Protein AF-A0A350U892-F1 (afdb_monomer_lite)

pLDDT: mean 75.17, std 17.03, range [36.22, 92.56]

Structure (mmCIF, N/CA/C/O backbone):
data_AF-A0A350U892-F1
#
_entry.id   AF-A0A350U892-F1
#
loop_
_atom_site.group_PDB
_atom_site.id
_atom_site.type_symbol
_atom_site.label_atom_id
_atom_site.label_alt_id
_atom_site.label_comp_id
_atom_site.label_asym_id
_atom_site.label_entity_id
_atom_site.label_seq_id
_atom_site.pdbx_PDB_ins_code
_atom_site.Cartn_x
_atom_site.Cartn_y
_atom_site.Cartn_z
_atom_site.occupancy
_atom_site.B_iso_or_equiv
_atom_site.auth_seq_id
_atom_site.auth_comp_id
_atom_site.auth_asym_id
_atom_site.auth_atom_id
_atom_site.pdbx_PDB_model_num
ATOM 1 N N . MET A 1 1 ? -39.407 -25.496 37.823 1.00 54.91 1 MET A N 1
ATOM 2 C CA . MET A 1 1 ? -38.848 -24.126 37.801 1.00 54.91 1 MET A CA 1
ATOM 3 C C . MET A 1 1 ? -37.502 -24.147 38.513 1.00 54.91 1 MET A C 1
ATOM 5 O O . MET A 1 1 ? -37.485 -24.058 39.727 1.00 54.91 1 MET A O 1
ATOM 9 N N . ALA A 1 2 ? -36.395 -24.416 37.811 1.00 57.78 2 ALA A N 1
ATOM 10 C CA . ALA A 1 2 ? -35.091 -24.540 38.492 1.00 57.78 2 ALA A CA 1
ATOM 11 C C . ALA A 1 2 ? -33.863 -24.290 37.599 1.00 57.78 2 ALA A C 1
ATOM 13 O O . ALA A 1 2 ? -32.809 -23.928 38.112 1.00 57.78 2 ALA A O 1
ATOM 14 N N . PHE A 1 3 ? -33.974 -24.466 36.276 1.00 53.31 3 PHE A N 1
ATOM 15 C CA . PHE A 1 3 ? -32.827 -24.335 35.367 1.00 53.31 3 PHE A CA 1
ATOM 16 C C . PHE A 1 3 ? -32.825 -23.013 34.589 1.00 53.31 3 PHE A C 1
ATOM 18 O O . PHE A 1 3 ? -31.797 -22.354 34.486 1.00 53.31 3 PHE A O 1
ATOM 25 N N . THR A 1 4 ? -33.990 -22.578 34.106 1.00 53.88 4 THR A N 1
ATOM 26 C CA . THR A 1 4 ? -34.151 -21.348 33.314 1.00 53.88 4 THR A CA 1
ATOM 27 C C . THR A 1 4 ? -33.933 -20.070 34.122 1.00 53.88 4 THR A C 1
ATOM 29 O O . THR A 1 4 ? -33.338 -19.127 33.607 1.00 53.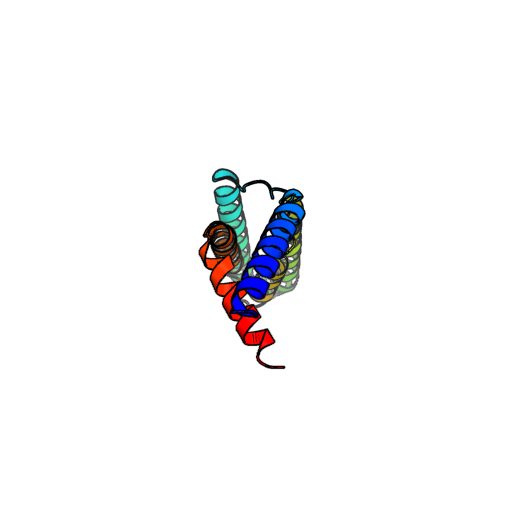88 4 THR A O 1
ATOM 32 N N . GLU A 1 5 ? -34.340 -20.037 35.394 1.00 57.97 5 GLU A N 1
ATOM 33 C CA . GLU A 1 5 ? -34.037 -18.909 36.289 1.00 57.97 5 GLU A CA 1
ATOM 34 C C . GLU A 1 5 ? -32.556 -18.855 36.663 1.00 57.97 5 GLU A C 1
ATOM 36 O O . GLU A 1 5 ? -31.955 -17.787 36.590 1.00 57.97 5 GLU A O 1
ATOM 41 N N . LYS A 1 6 ? -31.932 -20.006 36.957 1.00 57.81 6 LYS A N 1
ATOM 42 C CA . LYS A 1 6 ? -30.485 -20.076 37.214 1.00 57.81 6 LYS A CA 1
ATOM 43 C C . LYS A 1 6 ? -29.662 -19.639 36.001 1.00 57.81 6 LYS A C 1
ATOM 45 O O . LYS A 1 6 ? -28.674 -18.937 36.170 1.00 57.81 6 LYS A O 1
ATOM 50 N N . LEU A 1 7 ? -30.088 -19.999 34.788 1.00 53.12 7 LEU A N 1
ATOM 51 C CA . LEU A 1 7 ? -29.471 -19.531 33.542 1.00 53.12 7 LEU A CA 1
ATOM 52 C C . LEU A 1 7 ? -29.614 -18.023 33.361 1.00 53.12 7 LEU A C 1
ATOM 54 O O . LEU A 1 7 ? -28.641 -17.379 32.989 1.00 53.12 7 LEU A O 1
ATOM 58 N N . LYS A 1 8 ? -30.795 -17.456 33.641 1.00 57.88 8 LYS A N 1
ATOM 59 C CA . LYS A 1 8 ? -31.013 -16.006 33.563 1.00 57.88 8 LYS A CA 1
ATOM 60 C C . LYS A 1 8 ? -30.131 -15.244 34.543 1.00 57.88 8 LYS A C 1
ATOM 62 O O . LYS A 1 8 ? -29.544 -14.252 34.139 1.00 57.88 8 LYS A O 1
ATOM 67 N N . ILE A 1 9 ? -30.018 -15.709 35.785 1.00 67.00 9 ILE A N 1
ATOM 68 C CA . ILE A 1 9 ? -29.196 -15.057 36.813 1.00 67.00 9 ILE A CA 1
ATOM 69 C C . ILE A 1 9 ? -27.716 -15.115 36.420 1.00 67.00 9 ILE A C 1
ATOM 71 O O . ILE A 1 9 ? -27.067 -14.078 36.361 1.00 67.00 9 ILE A O 1
ATOM 75 N N . ASN A 1 10 ? -27.226 -16.289 36.015 1.00 61.53 10 ASN A N 1
ATOM 76 C CA . ASN A 1 10 ? -25.826 -16.482 35.626 1.00 61.53 10 ASN A CA 1
ATOM 77 C C . ASN A 1 10 ? -25.469 -15.726 34.324 1.00 61.53 10 ASN A C 1
ATOM 79 O O . ASN A 1 10 ? -24.363 -15.221 34.168 1.00 61.53 10 ASN A O 1
ATOM 83 N N . LEU A 1 11 ? -26.424 -15.577 33.394 1.00 55.56 11 LEU A N 1
ATOM 84 C CA . LEU A 1 11 ? -26.275 -14.713 32.214 1.00 55.56 11 LEU A CA 1
ATOM 85 C C . LEU A 1 11 ? -26.260 -13.225 32.573 1.00 55.56 11 LEU A C 1
ATOM 87 O O . LEU A 1 11 ? -25.552 -12.467 31.916 1.00 55.56 11 LEU A O 1
ATOM 91 N N . ASN A 1 12 ? -27.027 -12.804 33.579 1.00 59.12 12 ASN A N 1
ATOM 92 C CA . ASN A 1 12 ? -27.078 -11.407 34.003 1.00 59.12 12 ASN A CA 1
ATOM 93 C C . ASN A 1 12 ? -25.808 -11.012 34.768 1.00 59.12 12 ASN A C 1
ATOM 95 O O . ASN A 1 12 ? -25.259 -9.945 34.509 1.00 59.12 12 ASN A O 1
ATOM 99 N N . GLU A 1 13 ? -25.298 -11.902 35.624 1.00 62.09 13 GLU A N 1
ATOM 100 C CA . GLU A 1 13 ? -24.013 -11.740 36.315 1.00 62.09 13 GLU A CA 1
ATOM 101 C C . GLU A 1 13 ? -22.850 -11.718 35.314 1.00 62.09 13 GLU A C 1
ATOM 103 O O . GLU A 1 13 ? -22.073 -10.768 35.323 1.00 62.09 13 GLU A O 1
ATOM 108 N N . ARG A 1 14 ? -22.804 -12.645 34.340 1.00 57.25 14 ARG A N 1
ATOM 109 C CA . ARG A 1 14 ? -21.808 -12.589 33.249 1.00 57.25 14 ARG A CA 1
ATOM 110 C C . ARG A 1 14 ? -21.953 -11.364 32.357 1.00 57.25 14 ARG A C 1
ATOM 112 O O . ARG A 1 14 ? -20.956 -10.850 31.869 1.00 57.25 14 ARG A O 1
ATOM 119 N N . SER A 1 15 ? -23.172 -10.897 32.094 1.00 51.88 15 SER A N 1
ATOM 120 C CA . SER A 1 15 ? -23.378 -9.677 31.309 1.00 51.88 15 SER A CA 1
ATOM 121 C C . SER A 1 15 ? -22.910 -8.438 32.070 1.00 51.88 15 SER A C 1
ATOM 123 O O . SER A 1 15 ? -22.441 -7.493 31.439 1.00 51.88 15 SER A O 1
ATOM 125 N N . GLN A 1 16 ? -23.025 -8.431 33.399 1.00 52.19 16 GLN A N 1
ATOM 126 C CA . GLN A 1 16 ? -22.496 -7.364 34.242 1.00 52.19 16 GLN A CA 1
ATOM 127 C C . GLN A 1 16 ? -20.974 -7.438 34.359 1.00 52.19 16 GLN A C 1
ATOM 129 O O . GLN A 1 16 ? -20.355 -6.392 34.181 1.00 52.19 16 GLN A O 1
ATOM 134 N N . GLU A 1 17 ? -20.387 -8.630 34.527 1.00 49.69 17 GLU A N 1
ATOM 135 C CA . GLU A 1 17 ? -18.932 -8.859 34.506 1.00 49.69 17 GLU A CA 1
ATOM 136 C C . GLU A 1 17 ? -18.310 -8.450 33.169 1.00 49.69 17 GLU A C 1
ATOM 138 O O . GLU A 1 17 ? -17.338 -7.702 33.153 1.00 49.69 17 GLU A O 1
ATOM 143 N N . ILE A 1 18 ? -18.927 -8.826 32.043 1.00 51.25 18 ILE A N 1
ATOM 144 C CA . ILE A 1 18 ? -18.498 -8.379 30.713 1.00 51.25 18 ILE A CA 1
ATOM 145 C C . ILE A 1 18 ? -18.665 -6.861 30.590 1.00 51.25 18 ILE A C 1
ATOM 147 O O . ILE A 1 18 ? -17.792 -6.210 30.032 1.00 51.25 18 ILE A O 1
ATOM 151 N N . SER A 1 19 ? -19.722 -6.249 31.138 1.00 43.81 19 SER A N 1
ATOM 152 C CA . SER A 1 19 ? -19.854 -4.781 31.111 1.00 43.81 19 SER A CA 1
ATOM 153 C C . SER A 1 19 ? -18.848 -4.063 32.020 1.00 43.81 19 SER A C 1
ATOM 155 O O . SER A 1 19 ? -18.523 -2.909 31.753 1.00 43.81 19 SER A O 1
ATOM 157 N N . SER A 1 20 ? -18.347 -4.718 33.073 1.00 38.47 20 SER A N 1
ATOM 158 C CA . SER A 1 20 ? -17.298 -4.181 33.943 1.00 38.47 20 SER A CA 1
ATOM 159 C C . SER A 1 20 ? -15.887 -4.439 33.414 1.00 38.47 20 SER A C 1
ATOM 161 O O . SER A 1 20 ? -15.040 -3.579 33.605 1.00 38.47 20 SER A O 1
ATOM 163 N N . GLU A 1 21 ? -15.642 -5.531 32.682 1.00 39.91 21 GLU A N 1
ATOM 164 C CA . GLU A 1 21 ? -14.390 -5.742 31.933 1.00 39.91 21 GLU A CA 1
ATOM 165 C C . GLU A 1 21 ? -14.339 -4.900 30.649 1.00 39.91 21 GLU A C 1
ATOM 167 O O . GLU A 1 21 ? -13.272 -4.466 30.235 1.00 39.91 21 GLU A O 1
ATOM 172 N N . THR A 1 22 ? -15.488 -4.567 30.048 1.00 41.91 22 THR A N 1
ATOM 173 C CA . THR A 1 22 ? -15.555 -3.637 28.900 1.00 41.91 22 THR A CA 1
ATOM 174 C C . THR A 1 22 ? -15.475 -2.166 29.341 1.00 41.91 22 THR A C 1
ATOM 176 O O . THR A 1 22 ? -15.373 -1.272 28.505 1.00 41.91 22 THR A O 1
ATOM 179 N N . LYS A 1 23 ? -15.501 -1.882 30.652 1.00 36.22 23 LYS A N 1
ATOM 180 C CA . LYS A 1 23 ? -15.318 -0.526 31.200 1.00 36.22 23 LYS A CA 1
ATOM 181 C C . LYS A 1 23 ? -13.858 -0.093 31.327 1.00 36.22 23 LYS A C 1
ATOM 183 O O . LYS A 1 23 ? -13.626 1.045 31.718 1.00 36.22 23 LYS A O 1
ATOM 188 N N . ASP A 1 24 ? -12.921 -0.951 30.930 1.00 38.31 24 ASP A N 1
ATOM 189 C CA . ASP A 1 24 ? -11.526 -0.589 30.648 1.00 38.31 24 ASP A CA 1
ATOM 190 C C . ASP A 1 24 ? -11.255 -0.631 29.128 1.00 38.31 24 ASP A C 1
ATOM 192 O O . ASP A 1 24 ? -10.187 -1.003 28.646 1.00 38.31 24 ASP A O 1
ATOM 196 N N . GLY A 1 25 ? -12.294 -0.329 28.342 1.00 41.72 25 GLY A N 1
ATOM 197 C CA . GLY A 1 25 ? -12.225 -0.246 26.894 1.00 41.72 25 GLY A CA 1
ATOM 198 C C . GLY A 1 25 ? -11.531 1.042 26.485 1.00 41.72 25 GLY A C 1
ATOM 199 O O . GLY A 1 25 ? -12.172 2.086 26.428 1.00 41.72 25 GLY A O 1
ATOM 200 N N . ASP A 1 26 ? -10.237 0.935 26.202 1.00 46.97 26 ASP A N 1
ATOM 201 C CA . ASP A 1 26 ? -9.433 1.899 25.454 1.00 46.97 26 ASP A CA 1
ATOM 202 C C . ASP A 1 26 ? -10.257 2.398 24.246 1.00 46.97 26 ASP A C 1
ATOM 204 O O . ASP A 1 26 ? -10.416 1.696 23.239 1.00 46.97 26 ASP A O 1
ATOM 208 N N . 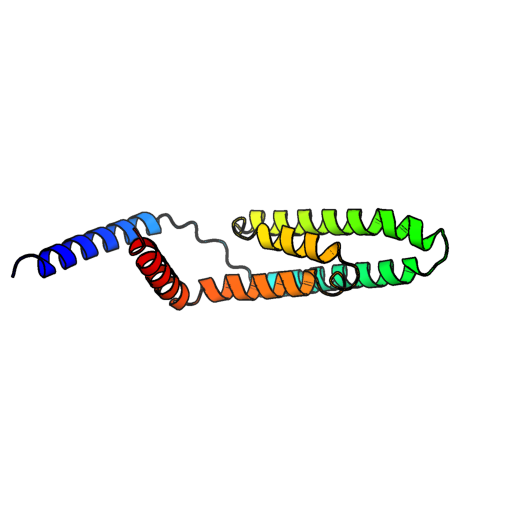GLU A 1 27 ? -10.912 3.558 24.389 1.00 51.59 27 GLU A N 1
ATOM 209 C CA . GLU A 1 27 ? -11.723 4.167 23.336 1.00 51.59 27 GLU A CA 1
ATOM 210 C C . GLU A 1 27 ? -10.772 4.519 22.193 1.00 51.59 27 GLU A C 1
ATOM 212 O O . GLU A 1 27 ? -10.140 5.577 22.182 1.00 51.59 27 GLU A O 1
ATOM 217 N N . LYS A 1 28 ? -10.642 3.599 21.227 1.00 62.78 28 LYS A N 1
ATOM 218 C CA . LYS A 1 28 ? -9.811 3.796 20.037 1.00 62.78 28 LYS A CA 1
ATOM 219 C C . LYS A 1 28 ? -10.187 5.146 19.422 1.00 62.78 28 LYS A C 1
ATOM 221 O O . LYS A 1 28 ? -11.362 5.329 19.072 1.00 62.78 28 LYS A O 1
ATOM 226 N N . PRO A 1 29 ? -9.232 6.082 19.275 1.00 65.44 29 PRO A N 1
ATOM 227 C CA . PRO A 1 29 ? -9.542 7.448 18.901 1.00 65.44 29 PRO A CA 1
ATOM 228 C C . PRO A 1 29 ? -10.325 7.458 17.583 1.00 65.44 29 PRO A C 1
ATOM 230 O O . PRO A 1 29 ? -9.961 6.749 16.634 1.00 65.44 29 PRO A O 1
ATOM 233 N N . PRO A 1 30 ? -11.432 8.213 17.506 1.00 68.25 30 PRO A N 1
ATOM 234 C CA . PRO A 1 30 ? -12.233 8.260 16.299 1.00 68.25 30 PRO A CA 1
ATOM 235 C C . PRO A 1 30 ? -11.389 8.827 15.155 1.00 68.25 30 PRO A C 1
ATOM 237 O O . PRO A 1 30 ? -10.835 9.916 15.260 1.00 68.25 30 PRO A O 1
ATOM 240 N N . ILE A 1 31 ? -11.310 8.083 14.050 1.00 77.50 31 ILE A N 1
ATOM 241 C CA . ILE A 1 31 ? -10.752 8.594 12.795 1.00 77.50 31 ILE A CA 1
ATOM 242 C C . ILE A 1 31 ? -11.757 9.609 12.247 1.00 77.50 31 ILE A C 1
ATOM 244 O O . ILE A 1 31 ? -12.910 9.246 11.967 1.00 77.50 31 ILE A O 1
ATOM 248 N N . ASP A 1 32 ? -11.343 10.871 12.166 1.00 83.00 32 ASP A N 1
ATOM 249 C CA . ASP A 1 32 ? -12.199 11.965 11.724 1.00 83.00 32 ASP A CA 1
ATOM 250 C C . ASP A 1 32 ? -12.391 11.961 10.192 1.00 83.00 32 ASP A C 1
ATOM 252 O O . ASP A 1 32 ? -11.786 11.180 9.455 1.00 83.00 32 ASP A O 1
ATOM 256 N N . GLY A 1 33 ? -13.291 12.810 9.690 1.00 82.19 33 GLY A N 1
ATOM 257 C CA . GLY A 1 33 ? -13.552 12.892 8.249 1.00 82.19 33 GLY A CA 1
ATOM 258 C C . GLY A 1 33 ? -12.353 13.382 7.427 1.00 82.19 33 GLY A C 1
ATOM 259 O O . GLY A 1 33 ? -12.240 13.022 6.255 1.00 82.19 33 GLY A O 1
ATOM 260 N N . MET A 1 34 ? -11.459 14.172 8.027 1.00 86.44 34 MET A N 1
ATOM 261 C CA . MET A 1 34 ? -10.268 14.701 7.365 1.00 86.44 34 MET A CA 1
ATOM 262 C C . MET A 1 34 ? -9.208 13.609 7.209 1.00 86.44 34 MET A C 1
ATOM 264 O O . MET A 1 34 ? -8.660 13.452 6.125 1.00 86.44 34 MET A O 1
ATOM 268 N N . ASP A 1 35 ? -8.985 12.806 8.246 1.00 85.81 35 ASP A N 1
ATOM 269 C CA . ASP A 1 35 ? -8.119 11.633 8.265 1.00 85.81 35 ASP A CA 1
ATOM 270 C C . ASP A 1 35 ? -8.542 10.633 7.181 1.00 85.81 35 ASP A C 1
ATOM 272 O O . ASP A 1 35 ? -7.692 10.110 6.463 1.00 85.81 35 ASP A O 1
ATOM 276 N N . TRP A 1 36 ? -9.851 10.393 7.015 1.00 88.19 36 TRP A N 1
ATOM 277 C CA . TRP A 1 36 ? -10.367 9.528 5.947 1.00 88.19 36 TRP A CA 1
ATOM 278 C C . TRP A 1 36 ? -10.111 10.090 4.553 1.00 88.19 36 TRP A C 1
ATOM 280 O O . TRP A 1 36 ? -9.723 9.341 3.655 1.00 88.19 36 TRP A O 1
ATOM 290 N N . LEU A 1 37 ? -10.309 11.396 4.365 1.00 89.25 37 LEU A N 1
ATOM 291 C CA . LEU A 1 37 ? -10.001 12.059 3.101 1.00 89.25 37 LEU A CA 1
ATOM 292 C C . LEU A 1 37 ? -8.503 11.956 2.788 1.00 89.25 37 LEU A C 1
ATOM 294 O O . LEU A 1 37 ? -8.138 11.611 1.667 1.00 89.25 37 LEU A O 1
ATOM 298 N N . LEU A 1 38 ? -7.647 12.188 3.784 1.00 90.44 38 LEU A N 1
ATOM 299 C CA . LEU A 1 38 ? -6.191 12.097 3.671 1.00 90.44 38 LEU A CA 1
ATOM 300 C C . LEU A 1 38 ? -5.732 10.677 3.339 1.00 90.44 38 LEU A C 1
ATOM 302 O O . LEU A 1 38 ? -4.915 10.503 2.442 1.00 90.44 38 LEU A O 1
ATOM 306 N N . LEU A 1 39 ? -6.296 9.663 3.999 1.00 90.62 39 LEU A N 1
ATOM 307 C CA . LEU A 1 39 ? -6.067 8.248 3.697 1.00 90.62 39 LEU A CA 1
ATOM 308 C C . LEU A 1 39 ? -6.453 7.899 2.261 1.00 90.62 39 LEU A C 1
ATOM 310 O O . LEU A 1 39 ? -5.694 7.229 1.567 1.00 90.62 39 LEU A O 1
ATOM 314 N N . PHE A 1 40 ? -7.623 8.352 1.813 1.00 92.25 40 PHE A N 1
ATOM 315 C CA . PHE A 1 40 ? -8.106 8.073 0.465 1.00 92.25 40 PHE A CA 1
ATOM 316 C C . PHE A 1 40 ? -7.255 8.780 -0.596 1.00 92.25 40 PHE A C 1
ATOM 318 O O . PHE A 1 40 ? -6.889 8.173 -1.600 1.00 92.25 40 PHE A O 1
ATOM 325 N N . MET A 1 41 ? -6.880 10.039 -0.354 1.00 92.56 41 MET A N 1
ATOM 326 C CA . MET A 1 41 ? -5.968 10.787 -1.221 1.00 92.56 41 MET A CA 1
ATOM 327 C C . MET A 1 41 ? -4.573 10.160 -1.263 1.00 92.56 41 MET A C 1
ATOM 329 O O . MET A 1 41 ? -4.001 10.038 -2.342 1.00 92.56 41 MET A O 1
ATOM 333 N N . ALA A 1 42 ? -4.035 9.741 -0.116 1.00 91.75 42 ALA A N 1
ATOM 334 C CA . ALA A 1 42 ? -2.742 9.071 -0.037 1.00 91.75 42 ALA A CA 1
ATOM 335 C C . ALA A 1 42 ? -2.768 7.736 -0.790 1.00 91.75 42 ALA A C 1
ATOM 337 O O . ALA A 1 42 ? -1.896 7.495 -1.617 1.00 91.75 42 ALA A O 1
ATOM 338 N N . ALA A 1 43 ? -3.794 6.908 -0.576 1.00 92.25 43 ALA A N 1
ATOM 339 C CA . ALA A 1 43 ? -3.964 5.653 -1.302 1.00 92.25 43 ALA A CA 1
ATOM 340 C C . ALA A 1 43 ? -4.072 5.873 -2.815 1.00 92.25 43 ALA A C 1
ATOM 342 O O . ALA A 1 43 ? -3.360 5.225 -3.575 1.00 92.25 43 ALA A O 1
ATOM 343 N N . GLY A 1 44 ? -4.884 6.840 -3.252 1.00 91.94 44 GLY A N 1
ATOM 344 C CA . GLY A 1 44 ? -4.996 7.171 -4.671 1.00 91.94 44 GLY A CA 1
ATOM 345 C C . GLY A 1 44 ? -3.701 7.715 -5.272 1.00 91.94 44 GLY A C 1
ATOM 346 O O . GLY A 1 44 ? -3.371 7.386 -6.407 1.00 91.94 44 GLY A O 1
ATOM 347 N N . TYR A 1 45 ? -2.927 8.498 -4.517 1.00 92.06 45 TYR A N 1
ATOM 348 C CA . TYR A 1 45 ? -1.607 8.953 -4.951 1.00 92.06 45 TYR A CA 1
ATOM 349 C C . TYR A 1 45 ? -0.639 7.780 -5.151 1.00 92.06 45 TYR A C 1
ATOM 351 O O . TYR A 1 45 ? 0.045 7.724 -6.172 1.00 92.06 45 TYR A O 1
ATOM 359 N N . ILE A 1 46 ? -0.612 6.825 -4.218 1.00 91.81 46 ILE A N 1
ATOM 360 C CA . ILE A 1 46 ? 0.218 5.624 -4.344 1.00 91.81 46 ILE A CA 1
ATOM 361 C C . ILE A 1 46 ? -0.202 4.780 -5.555 1.00 91.81 46 ILE A C 1
ATOM 363 O O . ILE A 1 46 ? 0.655 4.397 -6.350 1.00 91.81 46 ILE A O 1
ATOM 367 N N . ASP A 1 47 ? -1.499 4.539 -5.740 1.00 90.75 47 ASP A N 1
ATOM 368 C CA . ASP A 1 47 ? -2.021 3.792 -6.891 1.00 90.75 47 ASP A CA 1
ATOM 369 C C . ASP A 1 47 ? -1.617 4.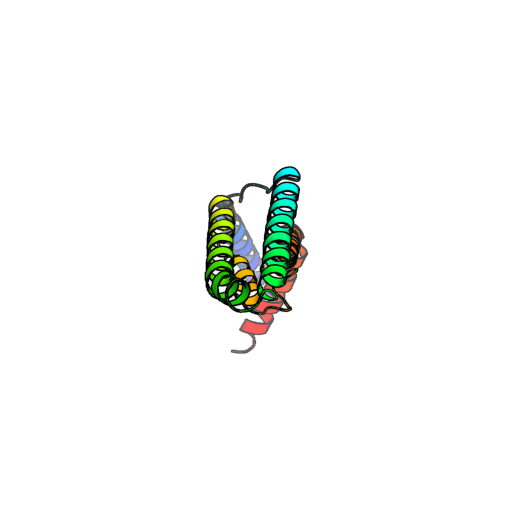462 -8.226 1.00 90.75 47 ASP A C 1
ATOM 3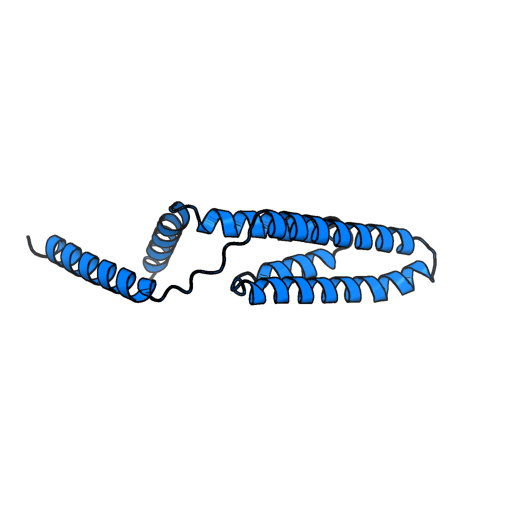71 O O . ASP A 1 47 ? -1.174 3.793 -9.163 1.00 90.75 47 ASP A O 1
ATOM 375 N N . ILE A 1 48 ? -1.649 5.802 -8.304 1.00 91.75 48 ILE A N 1
ATOM 376 C CA . ILE A 1 48 ? -1.156 6.560 -9.469 1.00 91.75 48 ILE A CA 1
ATOM 377 C C . ILE A 1 48 ? 0.346 6.337 -9.696 1.00 91.75 48 ILE A C 1
ATOM 379 O O . ILE A 1 48 ? 0.766 6.172 -10.845 1.00 91.75 48 ILE A O 1
ATOM 383 N N . LEU A 1 49 ? 1.166 6.313 -8.639 1.00 90.69 49 LEU A N 1
ATOM 384 C CA . LEU A 1 49 ? 2.598 6.026 -8.771 1.00 90.69 49 LEU A CA 1
ATOM 385 C C . LEU A 1 49 ? 2.839 4.634 -9.362 1.00 90.69 49 LEU A C 1
ATOM 387 O O . LEU A 1 49 ? 3.692 4.500 -10.240 1.00 90.69 49 LEU A O 1
ATOM 391 N N . PHE A 1 50 ? 2.069 3.624 -8.955 1.00 89.44 50 PHE A N 1
ATOM 392 C CA . PHE A 1 50 ? 2.163 2.279 -9.528 1.00 89.44 50 PHE A CA 1
ATOM 393 C C . PHE A 1 50 ? 1.752 2.227 -10.998 1.00 89.44 50 PHE A C 1
ATOM 395 O O . PHE A 1 50 ? 2.411 1.559 -11.800 1.00 89.44 50 PHE A O 1
ATOM 402 N N . ILE A 1 51 ? 0.721 2.976 -11.391 1.00 89.19 51 ILE A N 1
ATOM 403 C CA . ILE A 1 51 ? 0.326 3.104 -12.800 1.00 89.19 51 ILE A CA 1
ATOM 404 C C . ILE A 1 51 ? 1.458 3.748 -13.614 1.00 89.19 51 ILE A C 1
ATOM 406 O O . ILE A 1 51 ? 1.835 3.223 -14.662 1.00 89.19 51 ILE A O 1
ATOM 410 N N . ILE A 1 52 ? 2.051 4.843 -13.128 1.00 89.44 52 ILE A N 1
ATOM 411 C CA . ILE A 1 52 ? 3.183 5.510 -13.793 1.00 89.44 52 ILE A CA 1
ATOM 412 C C . ILE A 1 52 ? 4.375 4.559 -13.911 1.00 89.44 52 ILE A C 1
ATOM 414 O O . ILE A 1 52 ? 4.985 4.464 -14.976 1.00 89.44 52 ILE A O 1
ATOM 418 N N . LEU A 1 53 ? 4.692 3.826 -12.845 1.00 88.19 53 LEU A N 1
ATOM 419 C CA . LEU A 1 53 ? 5.784 2.862 -12.846 1.00 88.19 53 LEU A CA 1
ATOM 420 C C . LEU A 1 53 ? 5.543 1.752 -13.877 1.00 88.19 53 LEU A C 1
ATOM 422 O O . LEU A 1 53 ? 6.445 1.411 -14.642 1.00 88.19 53 LEU A O 1
ATOM 426 N N . THR A 1 54 ? 4.309 1.253 -13.958 1.00 85.69 54 THR A N 1
ATOM 427 C CA . THR A 1 54 ? 3.891 0.270 -14.966 1.00 85.69 54 THR A CA 1
ATOM 428 C C . THR A 1 54 ? 4.065 0.823 -16.384 1.00 85.69 54 THR A C 1
ATOM 430 O O . THR A 1 54 ? 4.542 0.113 -17.264 1.00 85.69 54 THR A O 1
ATOM 433 N N . ILE A 1 55 ? 3.750 2.103 -16.619 1.00 88.00 55 ILE A N 1
ATOM 434 C CA . ILE A 1 55 ? 3.976 2.766 -17.914 1.00 88.00 55 ILE A CA 1
ATOM 435 C C . ILE A 1 55 ? 5.478 2.848 -18.236 1.00 88.00 55 ILE A C 1
ATOM 437 O O . ILE A 1 55 ? 5.890 2.563 -19.360 1.00 88.00 55 ILE A O 1
ATOM 441 N N . ILE A 1 56 ? 6.315 3.192 -17.252 1.00 85.81 56 ILE A N 1
ATOM 442 C CA . ILE A 1 56 ? 7.777 3.247 -17.410 1.00 85.81 56 ILE A CA 1
ATOM 443 C C . ILE A 1 56 ? 8.342 1.869 -17.774 1.00 85.81 56 ILE A C 1
ATOM 445 O O . ILE A 1 56 ? 9.278 1.797 -18.569 1.00 85.81 56 ILE A O 1
ATOM 449 N N . ALA A 1 57 ? 7.753 0.778 -17.273 1.00 85.25 57 ALA A N 1
ATOM 450 C CA . ALA A 1 57 ? 8.181 -0.588 -17.577 1.00 85.25 57 ALA A CA 1
ATOM 451 C C . ALA A 1 57 ? 8.131 -0.938 -19.077 1.00 85.25 57 ALA A C 1
ATOM 453 O O . ALA A 1 57 ? 8.864 -1.824 -19.517 1.00 85.25 57 ALA A O 1
ATOM 454 N N . PHE A 1 58 ? 7.329 -0.227 -19.880 1.00 85.88 58 PHE A N 1
ATOM 455 C CA . PHE A 1 58 ? 7.286 -0.409 -21.335 1.00 85.88 58 PHE A CA 1
ATOM 456 C C . PHE A 1 58 ? 8.526 0.139 -22.058 1.00 85.88 58 PHE A C 1
ATOM 458 O O . PHE A 1 58 ? 8.727 -0.168 -23.235 1.00 85.88 58 PHE A O 1
ATOM 465 N N . ILE A 1 59 ? 9.381 0.920 -21.385 1.00 88.19 59 ILE A N 1
ATOM 466 C CA . ILE A 1 59 ? 10.670 1.348 -21.938 1.00 88.19 59 ILE A CA 1
ATOM 467 C C . ILE A 1 59 ? 11.630 0.146 -21.917 1.00 88.19 59 ILE A C 1
ATOM 469 O O . ILE A 1 59 ? 11.938 -0.370 -20.835 1.00 88.19 59 ILE A O 1
ATOM 473 N N . PRO A 1 60 ? 12.157 -0.295 -23.076 1.00 84.19 60 PRO A N 1
ATOM 474 C CA . PRO A 1 60 ? 13.018 -1.467 -23.144 1.00 84.19 60 PRO A CA 1
ATOM 475 C C . PRO A 1 60 ? 14.244 -1.327 -22.242 1.00 84.19 60 PRO A C 1
ATOM 477 O O . PRO A 1 60 ? 14.898 -0.282 -22.230 1.00 84.19 60 PRO A O 1
ATOM 480 N N . PHE A 1 61 ? 14.577 -2.408 -21.535 1.00 85.62 61 PHE A N 1
ATOM 481 C CA . PHE A 1 61 ? 15.745 -2.549 -20.657 1.00 85.62 61 PHE A CA 1
ATOM 482 C C . PHE A 1 61 ? 15.746 -1.618 -19.431 1.00 85.62 61 PHE A C 1
ATOM 484 O O . PHE A 1 61 ? 15.635 -2.095 -18.306 1.00 85.62 61 PHE A O 1
ATOM 491 N N . ILE A 1 62 ? 15.813 -0.301 -19.625 1.00 86.50 62 ILE A N 1
ATOM 492 C CA . ILE A 1 62 ? 15.896 0.693 -18.544 1.00 86.50 62 ILE A CA 1
ATOM 493 C C . ILE A 1 62 ? 14.603 0.715 -17.726 1.00 86.50 62 ILE A C 1
ATOM 495 O O . ILE A 1 62 ? 14.649 0.677 -16.498 1.00 86.50 62 ILE A O 1
ATOM 499 N N . GLY A 1 63 ? 13.454 0.730 -18.405 1.00 86.69 63 GLY A N 1
ATOM 500 C CA . GLY A 1 63 ? 12.147 0.729 -17.756 1.00 86.69 63 GLY A CA 1
ATOM 501 C C . GLY A 1 63 ? 11.895 -0.545 -16.963 1.00 86.69 63 GLY A C 1
ATOM 502 O O . GLY A 1 63 ? 11.474 -0.487 -15.813 1.00 86.69 63 GLY A O 1
ATOM 503 N N . PHE A 1 64 ? 12.230 -1.695 -17.549 1.00 84.50 64 PHE A N 1
ATOM 504 C CA . PHE A 1 64 ? 12.084 -2.999 -16.904 1.00 84.50 64 PHE A CA 1
ATOM 505 C C . PHE A 1 64 ? 12.943 -3.142 -15.637 1.00 84.50 64 PHE A C 1
ATOM 507 O O . PHE A 1 64 ? 12.453 -3.603 -14.603 1.00 84.50 64 PHE A O 1
ATOM 514 N N . VAL A 1 65 ? 14.213 -2.726 -15.696 1.00 88.62 65 VAL A N 1
ATOM 515 C CA . VAL A 1 65 ? 15.120 -2.759 -14.537 1.00 88.62 65 VAL A CA 1
ATOM 516 C C . VAL A 1 65 ? 14.636 -1.804 -13.448 1.00 88.62 65 VAL A C 1
ATOM 518 O O . VAL A 1 65 ? 14.572 -2.195 -12.284 1.00 88.62 65 VAL A O 1
ATOM 521 N N . ALA A 1 66 ? 14.244 -0.581 -13.816 1.00 87.75 66 ALA A N 1
ATOM 522 C CA . ALA A 1 66 ? 13.704 0.389 -12.869 1.00 87.75 66 ALA A CA 1
ATOM 523 C C . ALA A 1 66 ? 12.422 -0.128 -12.200 1.00 87.75 66 ALA A C 1
ATOM 525 O O . ALA A 1 66 ? 12.326 -0.092 -10.977 1.00 87.75 66 ALA A O 1
ATOM 526 N N . TYR A 1 67 ? 11.478 -0.670 -12.974 1.00 87.69 67 TYR A N 1
ATOM 527 C CA . TYR A 1 67 ? 10.233 -1.245 -12.460 1.00 87.69 67 TYR A CA 1
ATOM 528 C C . TYR A 1 67 ? 10.502 -2.383 -11.472 1.00 87.69 67 TYR A C 1
ATOM 530 O O . TYR A 1 67 ? 9.972 -2.376 -10.368 1.00 87.69 67 TYR A O 1
ATOM 538 N N . SER A 1 68 ? 11.396 -3.309 -11.824 1.00 86.69 68 SER A N 1
ATOM 539 C CA . SER A 1 68 ? 11.703 -4.495 -11.012 1.00 86.69 68 SER A CA 1
ATOM 540 C C . SER A 1 68 ? 12.291 -4.167 -9.634 1.00 86.69 68 SER A C 1
ATOM 542 O O . SER A 1 68 ? 12.211 -4.987 -8.723 1.00 86.69 68 SER A O 1
ATOM 544 N N . VAL A 1 69 ? 12.881 -2.980 -9.471 1.00 89.94 69 VAL A N 1
ATOM 545 C CA . VAL A 1 69 ? 13.421 -2.500 -8.191 1.00 89.94 69 VAL A CA 1
ATOM 546 C C . VAL A 1 69 ? 12.429 -1.579 -7.486 1.00 89.94 69 VAL A C 1
ATOM 548 O O . VAL A 1 69 ? 12.180 -1.735 -6.294 1.00 89.94 69 VAL A O 1
ATOM 551 N N . LEU A 1 70 ? 11.864 -0.610 -8.204 1.00 89.69 70 LEU A N 1
ATOM 552 C CA . LEU A 1 70 ? 11.014 0.421 -7.614 1.00 89.69 70 LEU A CA 1
ATOM 553 C C . LEU A 1 70 ? 9.651 -0.121 -7.185 1.00 89.69 70 LEU A C 1
ATOM 555 O O . LEU A 1 70 ? 9.147 0.316 -6.157 1.00 89.69 70 LEU A O 1
ATOM 559 N N . ASP A 1 71 ? 9.083 -1.082 -7.914 1.00 87.50 71 ASP A N 1
ATOM 560 C CA . ASP A 1 71 ? 7.777 -1.667 -7.601 1.00 87.50 71 ASP A CA 1
ATOM 561 C C . ASP A 1 71 ? 7.764 -2.332 -6.212 1.00 87.50 71 ASP A C 1
ATOM 563 O O . ASP A 1 71 ? 7.010 -1.880 -5.344 1.00 87.50 71 ASP A O 1
ATOM 567 N N . PRO A 1 72 ? 8.652 -3.304 -5.904 1.00 88.44 72 PRO A N 1
ATOM 568 C CA . PRO A 1 72 ? 8.679 -3.915 -4.579 1.00 88.44 72 PRO A CA 1
ATOM 569 C C . PRO A 1 72 ? 9.078 -2.925 -3.479 1.00 88.44 72 PRO A C 1
ATOM 571 O O . PRO A 1 72 ? 8.555 -3.016 -2.370 1.00 88.44 72 PRO A O 1
ATOM 574 N N . VAL A 1 73 ? 9.964 -1.961 -3.761 1.00 90.88 73 VAL A N 1
ATOM 575 C CA . VAL A 1 73 ? 10.382 -0.948 -2.775 1.00 90.88 73 VAL A CA 1
ATOM 576 C C . VAL A 1 73 ? 9.221 -0.030 -2.402 1.00 90.88 73 VAL A C 1
ATOM 578 O O . VAL A 1 73 ? 8.966 0.173 -1.212 1.00 90.88 73 VAL A O 1
ATOM 581 N N . LEU A 1 74 ? 8.499 0.507 -3.387 1.00 89.69 74 LEU A N 1
ATOM 582 C CA . LEU A 1 74 ? 7.329 1.353 -3.152 1.00 89.69 74 LEU A CA 1
ATOM 583 C C . LEU A 1 74 ? 6.237 0.573 -2.426 1.00 89.69 74 LEU A C 1
ATOM 585 O O . LEU A 1 74 ? 5.671 1.067 -1.455 1.00 89.69 74 LEU A O 1
ATOM 589 N N . ASN A 1 75 ? 5.988 -0.667 -2.835 1.00 90.25 75 ASN A N 1
ATOM 590 C CA . ASN A 1 75 ? 4.943 -1.498 -2.253 1.00 90.25 75 ASN A CA 1
ATOM 591 C C . ASN A 1 75 ? 5.220 -1.855 -0.789 1.00 90.25 75 ASN A C 1
ATOM 593 O O . ASN A 1 75 ? 4.355 -1.717 0.081 1.00 90.25 75 ASN A O 1
ATOM 597 N N . LEU A 1 76 ? 6.462 -2.230 -0.488 1.00 91.31 76 LEU A N 1
ATOM 598 C CA . LEU A 1 76 ? 6.903 -2.511 0.871 1.00 91.31 76 LEU A CA 1
ATOM 599 C C . LEU A 1 76 ? 6.854 -1.242 1.731 1.00 91.31 76 LEU A C 1
ATOM 601 O O . LEU A 1 76 ? 6.328 -1.276 2.841 1.00 91.31 76 LEU A O 1
ATOM 605 N N . THR A 1 77 ? 7.300 -0.104 1.196 1.00 90.94 77 THR A N 1
ATOM 606 C CA . THR A 1 77 ? 7.239 1.193 1.888 1.00 90.94 77 THR A CA 1
ATOM 607 C C . THR A 1 77 ? 5.801 1.578 2.235 1.00 90.94 77 THR A C 1
ATOM 609 O O . THR A 1 77 ? 5.517 1.893 3.390 1.00 90.94 77 THR A O 1
ATOM 612 N N . THR A 1 78 ? 4.870 1.488 1.282 1.00 91.62 78 THR A N 1
ATOM 613 C CA . THR A 1 78 ? 3.452 1.793 1.522 1.00 91.62 78 THR A CA 1
ATOM 614 C C . THR A 1 78 ? 2.841 0.841 2.546 1.00 91.62 78 THR A C 1
ATOM 616 O O . THR A 1 78 ? 2.139 1.289 3.453 1.00 91.62 78 THR A O 1
ATOM 619 N N . THR A 1 79 ? 3.170 -0.452 2.469 1.00 92.44 79 THR A N 1
ATOM 620 C CA . THR A 1 79 ? 2.741 -1.458 3.452 1.00 92.44 79 THR A CA 1
ATOM 621 C C . THR A 1 79 ? 3.166 -1.069 4.863 1.00 92.44 79 THR A C 1
ATOM 623 O O . THR A 1 79 ? 2.338 -1.065 5.775 1.00 92.44 79 THR A O 1
ATOM 626 N N . PHE A 1 80 ? 4.429 -0.680 5.049 1.00 92.56 80 PHE A N 1
ATOM 627 C CA . PHE A 1 80 ? 4.938 -0.241 6.347 1.00 92.56 80 PHE A CA 1
ATOM 628 C C . PHE A 1 80 ? 4.276 1.049 6.835 1.00 92.56 80 PHE A C 1
ATOM 630 O O . PHE A 1 80 ? 3.899 1.123 8.003 1.00 92.56 80 PHE A O 1
ATOM 637 N N . ILE A 1 81 ? 4.089 2.043 5.961 1.00 91.94 81 ILE A N 1
ATOM 638 C CA . ILE A 1 81 ? 3.433 3.311 6.313 1.00 91.94 81 ILE A CA 1
ATOM 639 C C . ILE A 1 81 ? 1.989 3.065 6.752 1.00 91.94 81 ILE A C 1
ATOM 641 O O . ILE A 1 81 ? 1.566 3.567 7.794 1.00 91.94 81 ILE A O 1
ATOM 645 N N . PHE A 1 82 ? 1.233 2.274 5.991 1.00 91.44 82 PHE A N 1
ATOM 646 C CA . PHE A 1 82 ? -0.162 1.995 6.307 1.00 91.44 82 PHE A CA 1
ATOM 647 C C . PHE A 1 82 ? -0.294 1.135 7.569 1.00 91.44 82 PHE A C 1
ATOM 649 O O . PHE A 1 82 ? -1.132 1.415 8.423 1.00 91.44 82 PHE A O 1
ATOM 656 N N . TRP A 1 83 ? 0.582 0.147 7.760 1.00 92.19 83 TRP A N 1
ATOM 657 C CA . TRP A 1 83 ? 0.623 -0.632 8.997 1.00 92.19 83 TRP A CA 1
ATOM 658 C C . TRP A 1 83 ? 0.957 0.234 10.220 1.00 92.19 83 TRP A C 1
ATOM 660 O O . TRP A 1 83 ? 0.284 0.136 11.248 1.00 92.19 83 TRP A O 1
ATOM 670 N N . PHE A 1 84 ? 1.938 1.131 10.101 1.00 90.56 84 PHE A N 1
ATOM 671 C CA . PHE A 1 84 ? 2.282 2.078 11.161 1.00 90.56 84 PHE A CA 1
ATOM 672 C C . PHE A 1 84 ? 1.119 3.026 11.470 1.00 90.56 84 PHE A C 1
ATOM 674 O O . PHE A 1 84 ? 0.809 3.254 12.639 1.00 90.56 84 PHE A O 1
ATOM 681 N N . TYR A 1 85 ? 0.421 3.519 10.441 1.00 89.69 85 TYR A N 1
ATOM 682 C CA . TYR A 1 85 ? -0.791 4.318 10.611 1.00 89.69 85 TYR A CA 1
ATOM 683 C C . TYR A 1 85 ? -1.848 3.563 11.430 1.00 89.69 85 TYR A C 1
ATOM 685 O O . TYR A 1 85 ? -2.363 4.103 12.412 1.00 89.69 85 TYR A O 1
ATOM 693 N N . LEU A 1 86 ? -2.119 2.297 11.094 1.00 88.31 86 LEU A N 1
ATOM 694 C CA . LEU A 1 86 ? -3.067 1.462 11.834 1.00 88.31 86 LEU A CA 1
ATOM 695 C C . LEU A 1 86 ? -2.663 1.309 13.304 1.00 88.31 86 LEU A C 1
ATOM 697 O O . LEU A 1 86 ? -3.500 1.497 14.184 1.00 88.31 86 LEU A O 1
ATOM 701 N N . ILE A 1 87 ? -1.389 1.032 13.592 1.00 88.12 87 ILE A N 1
ATOM 702 C CA . ILE A 1 87 ? -0.888 0.951 14.973 1.00 88.12 87 ILE A CA 1
ATOM 703 C C . ILE A 1 87 ? -1.076 2.289 15.697 1.00 88.12 87 ILE A C 1
ATOM 705 O O . ILE A 1 87 ? -1.612 2.309 16.803 1.00 88.12 87 ILE A O 1
ATOM 709 N N . SER A 1 88 ? -0.705 3.405 15.063 1.00 85.50 88 SER A N 1
ATOM 710 C CA . SER A 1 88 ? -0.779 4.747 15.660 1.00 85.50 88 SER A CA 1
ATOM 711 C C . SER A 1 88 ? -2.201 5.174 16.040 1.00 85.50 88 SER A C 1
ATOM 713 O O . SER A 1 88 ? -2.386 5.975 16.951 1.00 85.50 88 SER A O 1
ATOM 715 N N . LYS A 1 89 ? -3.216 4.616 15.368 1.00 83.50 89 LYS A N 1
ATOM 716 C CA . LYS A 1 89 ? -4.639 4.866 15.636 1.00 83.50 89 LYS A CA 1
ATOM 717 C C . LYS A 1 89 ? -5.283 3.794 16.532 1.00 83.50 89 LYS A C 1
ATOM 719 O O . LYS A 1 89 ? -6.503 3.774 16.660 1.00 83.50 89 LYS A O 1
ATOM 724 N N . GLY A 1 90 ? -4.501 2.883 17.122 1.00 83.19 90 GLY A N 1
ATOM 725 C CA . GLY A 1 90 ? -5.016 1.787 17.959 1.00 83.19 90 GLY A CA 1
ATOM 726 C C . GLY A 1 90 ? -5.756 0.697 17.168 1.00 83.19 90 GLY A C 1
ATOM 727 O O . GLY A 1 90 ? -6.569 -0.047 17.710 1.00 83.19 90 GLY A O 1
ATOM 728 N N . ARG A 1 91 ? -5.499 0.604 15.861 1.00 84.31 91 ARG A N 1
ATOM 729 C CA . ARG A 1 91 ? -6.170 -0.263 14.875 1.00 84.31 91 ARG A CA 1
ATOM 730 C C . ARG A 1 91 ? -5.267 -1.384 14.362 1.00 84.31 91 ARG A C 1
ATOM 732 O O . ARG A 1 91 ? -5.479 -1.908 13.272 1.00 84.31 91 ARG A O 1
ATOM 739 N N . GLY A 1 92 ? -4.271 -1.779 15.158 1.00 83.50 92 GLY A N 1
ATOM 740 C CA . GLY A 1 92 ? -3.291 -2.811 14.800 1.00 83.50 92 GLY A CA 1
ATOM 741 C C . GLY A 1 92 ? -3.896 -4.182 14.469 1.00 83.50 92 GLY A C 1
ATOM 742 O O . GLY A 1 92 ? -3.286 -4.952 13.737 1.00 83.50 92 GLY A O 1
ATOM 743 N N . GLU A 1 93 ? -5.118 -4.475 14.924 1.00 81.62 93 GLU A N 1
ATOM 744 C CA . GLU A 1 93 ? -5.864 -5.693 14.560 1.00 81.62 93 GLU A CA 1
ATOM 745 C C . GLU A 1 93 ? -6.119 -5.821 13.045 1.00 81.62 93 GLU A C 1
ATOM 747 O O . GLU A 1 93 ? -6.220 -6.929 12.520 1.00 81.62 93 GLU A O 1
ATOM 752 N N . TYR A 1 94 ? -6.141 -4.696 12.323 1.00 87.12 94 TYR A N 1
ATOM 753 C CA . TYR A 1 94 ? -6.306 -4.632 10.873 1.00 87.12 94 TYR A CA 1
ATOM 754 C C . TYR A 1 94 ? -4.982 -4.715 10.104 1.00 87.12 94 TYR A C 1
ATOM 756 O O . TYR A 1 94 ? -4.947 -4.397 8.918 1.00 87.12 94 TYR A O 1
ATOM 764 N N . TRP A 1 95 ? -3.886 -5.154 10.734 1.00 87.06 95 TRP A N 1
ATOM 765 C CA . TRP A 1 95 ? -2.579 -5.323 10.079 1.00 87.06 95 TRP A CA 1
ATOM 766 C C . TRP A 1 95 ? -2.664 -6.126 8.771 1.00 87.06 95 TRP A C 1
ATOM 768 O O . TRP A 1 95 ? -1.954 -5.833 7.810 1.00 87.06 95 TRP A O 1
ATOM 778 N N . TRP A 1 96 ? -3.579 -7.095 8.708 1.00 85.75 96 TRP A N 1
ATOM 779 C CA . TRP A 1 96 ? -3.821 -7.919 7.528 1.00 85.75 96 TRP A CA 1
ATOM 780 C C . TRP A 1 96 ? -4.300 -7.111 6.314 1.00 85.75 96 TRP A C 1
ATOM 782 O O . TRP A 1 96 ? -4.095 -7.563 5.196 1.00 85.75 96 TRP A O 1
ATOM 792 N N . LEU A 1 97 ? -4.885 -5.920 6.493 1.00 88.62 97 LEU A N 1
ATOM 793 C CA . LEU A 1 97 ? -5.223 -5.017 5.387 1.00 88.62 97 LEU A CA 1
ATOM 794 C C . LEU A 1 97 ? -3.975 -4.388 4.776 1.00 88.62 97 LEU A C 1
ATOM 796 O O . LEU A 1 97 ? -3.896 -4.267 3.560 1.00 88.62 97 LEU A O 1
ATOM 800 N N . ALA A 1 98 ? -2.985 -4.033 5.598 1.00 86.00 98 ALA A N 1
ATOM 801 C CA . ALA A 1 98 ? -1.712 -3.528 5.095 1.00 86.00 98 ALA A CA 1
ATOM 802 C C . ALA A 1 98 ? -0.953 -4.606 4.326 1.00 86.00 98 ALA A C 1
ATOM 804 O O . ALA A 1 98 ? -0.498 -4.366 3.211 1.00 86.00 98 ALA A O 1
ATOM 805 N N . PHE A 1 99 ? -0.896 -5.818 4.874 1.00 88.25 99 PHE A N 1
ATOM 806 C CA . PHE A 1 99 ? -0.291 -6.951 4.179 1.00 88.25 99 PHE A CA 1
ATOM 807 C C . PHE A 1 99 ? -1.100 -7.396 2.958 1.00 88.25 99 PHE A C 1
ATOM 809 O O . PHE A 1 99 ? -0.513 -7.742 1.941 1.00 88.25 99 PHE A O 1
ATOM 816 N N . GLY A 1 100 ? -2.430 -7.375 3.032 1.00 85.75 100 GLY A N 1
ATOM 817 C CA . GLY A 1 100 ? -3.318 -7.715 1.924 1.00 85.75 100 GLY A CA 1
ATOM 818 C C . GLY A 1 100 ? -3.177 -6.738 0.762 1.00 85.75 100 GLY A C 1
ATOM 819 O O . GLY A 1 100 ? -3.019 -7.180 -0.373 1.00 85.75 100 GLY A O 1
ATOM 820 N N . GLY A 1 101 ? -3.150 -5.432 1.050 1.00 81.62 101 GLY A N 1
ATOM 821 C CA . GLY A 1 101 ? -2.866 -4.382 0.071 1.00 81.62 101 GLY A CA 1
ATOM 822 C C . GLY A 1 101 ? -1.480 -4.536 -0.548 1.00 81.62 101 GLY A C 1
ATOM 823 O O . GLY A 1 101 ? -1.359 -4.553 -1.770 1.00 81.62 101 GLY A O 1
ATOM 824 N N . GLY A 1 102 ? -0.461 -4.783 0.280 1.00 84.31 102 GLY A N 1
ATOM 825 C CA . GLY A 1 102 ? 0.899 -5.054 -0.181 1.00 84.31 102 GLY A CA 1
ATOM 826 C C . GLY A 1 102 ? 0.996 -6.286 -1.087 1.00 84.31 102 GLY A C 1
ATOM 827 O O . GLY A 1 102 ? 1.552 -6.225 -2.178 1.00 84.31 102 GLY A O 1
ATOM 828 N N . LEU A 1 103 ? 0.410 -7.419 -0.698 1.00 85.38 103 LEU A N 1
ATOM 829 C CA . LEU A 1 103 ? 0.422 -8.636 -1.519 1.00 85.38 103 LEU A CA 1
ATOM 830 C C . LEU A 1 103 ? -0.356 -8.459 -2.826 1.00 85.38 103 LEU A C 1
ATOM 832 O O . LEU A 1 103 ? 0.109 -8.899 -3.877 1.00 85.38 103 LEU A O 1
ATOM 836 N N . ALA A 1 104 ? -1.508 -7.790 -2.780 1.00 81.56 104 ALA A N 1
ATOM 837 C CA . ALA A 1 104 ? -2.278 -7.442 -3.969 1.00 81.56 104 ALA A CA 1
ATOM 838 C C . ALA A 1 104 ? -1.491 -6.502 -4.900 1.00 81.56 104 ALA A C 1
ATOM 840 O O . ALA A 1 104 ? -1.577 -6.636 -6.120 1.00 81.56 104 ALA A O 1
ATOM 841 N N . GLY A 1 105 ? -0.668 -5.617 -4.331 1.00 75.19 105 GLY A N 1
ATOM 842 C CA . GLY A 1 105 ? 0.246 -4.737 -5.054 1.00 75.19 105 GLY A CA 1
ATOM 843 C C . GLY A 1 105 ? 1.364 -5.458 -5.812 1.00 75.19 105 GLY A C 1
ATOM 844 O O . GLY A 1 105 ? 1.880 -4.931 -6.784 1.00 75.19 105 GLY A O 1
ATOM 845 N N . LEU A 1 106 ? 1.708 -6.700 -5.456 1.00 77.00 106 LEU A N 1
ATOM 846 C CA . LEU A 1 106 ? 2.708 -7.474 -6.210 1.00 77.00 106 LEU A CA 1
ATOM 847 C C . LEU A 1 106 ? 2.160 -8.048 -7.524 1.00 77.00 106 LEU A C 1
ATOM 849 O O . LEU A 1 106 ? 2.928 -8.522 -8.361 1.00 77.00 106 LEU A O 1
ATOM 853 N N . VAL A 1 107 ? 0.838 -8.046 -7.711 1.00 79.31 107 VAL A N 1
ATOM 854 C CA . VAL A 1 107 ? 0.199 -8.533 -8.934 1.00 79.31 107 VAL A CA 1
ATOM 855 C C . VAL A 1 107 ? -0.028 -7.340 -9.869 1.00 79.31 107 VAL A C 1
ATOM 857 O O . VAL A 1 107 ? -0.887 -6.513 -9.568 1.00 79.31 107 VAL A O 1
ATOM 860 N N . PRO A 1 108 ? 0.645 -7.248 -11.035 1.00 67.25 108 PRO A N 1
ATOM 861 C CA . PRO A 1 108 ? 0.662 -6.030 -11.856 1.00 67.25 108 PRO A CA 1
ATOM 862 C C . PRO A 1 108 ? -0.716 -5.477 -12.248 1.00 67.25 108 PRO A C 1
ATOM 864 O O . PRO A 1 108 ? -0.891 -4.270 -12.345 1.00 67.25 108 PRO A O 1
ATOM 867 N N . VAL A 1 109 ? -1.709 -6.351 -12.450 1.00 68.88 109 VAL A N 1
ATOM 868 C CA . VAL A 1 109 ? -3.081 -5.962 -12.833 1.00 68.88 109 VAL A CA 1
ATOM 869 C C . VAL A 1 109 ? -3.919 -5.515 -11.627 1.00 68.88 109 VAL A C 1
ATOM 871 O O . VAL A 1 109 ? -4.836 -4.712 -11.768 1.00 68.88 109 VAL A O 1
ATOM 874 N N . VAL A 1 110 ? -3.616 -6.031 -10.434 1.00 72.62 110 VAL A N 1
ATOM 875 C CA . VAL A 1 110 ? -4.345 -5.722 -9.190 1.00 72.62 110 VAL A CA 1
ATOM 876 C C . VAL A 1 110 ? -3.723 -4.516 -8.478 1.00 72.62 110 VAL A C 1
ATOM 878 O O . VAL A 1 110 ? -4.415 -3.796 -7.761 1.00 72.62 110 VAL A O 1
ATOM 881 N N . ASN A 1 111 ? -2.444 -4.244 -8.741 1.00 75.31 111 ASN A N 1
ATOM 882 C CA . ASN A 1 111 ? -1.677 -3.155 -8.147 1.00 75.31 111 ASN A CA 1
ATOM 883 C C . ASN A 1 111 ? -2.245 -1.757 -8.439 1.00 75.31 111 ASN A C 1
ATOM 885 O O . ASN A 1 111 ? -2.020 -0.830 -7.677 1.00 75.31 111 ASN A O 1
ATOM 889 N N . TRP A 1 112 ? -3.022 -1.590 -9.511 1.00 78.88 112 TRP A N 1
ATOM 890 C CA . TRP A 1 112 ? -3.515 -0.269 -9.923 1.00 78.88 112 TRP A CA 1
ATOM 891 C C . TRP A 1 112 ? -4.561 0.335 -8.987 1.00 78.88 112 TRP A C 1
ATOM 893 O O . TRP A 1 112 ? -4.798 1.536 -9.051 1.00 78.88 112 TRP A O 1
ATOM 903 N N . PHE A 1 113 ? -5.213 -0.488 -8.166 1.00 85.12 113 PHE A N 1
ATOM 904 C CA . PHE A 1 113 ? -6.258 -0.046 -7.237 1.00 85.12 113 PHE A CA 1
ATOM 905 C C . PHE A 1 113 ? -6.144 -0.731 -5.870 1.00 85.12 113 PHE A C 1
ATOM 907 O O . PHE A 1 113 ? -7.100 -0.731 -5.089 1.00 85.12 113 PHE A O 1
ATOM 914 N N . SER A 1 114 ? -5.012 -1.385 -5.595 1.00 87.38 114 SER A N 1
ATOM 915 C CA . SER A 1 114 ? -4.840 -2.225 -4.408 1.00 87.38 114 SER A CA 1
ATOM 916 C C . SER A 1 114 ? -4.971 -1.399 -3.125 1.00 87.38 114 SER A C 1
ATOM 918 O O . SER A 1 114 ? -5.625 -1.838 -2.170 1.00 87.38 114 SER A O 1
ATOM 920 N N . TRP A 1 115 ? -4.439 -0.175 -3.109 1.00 90.81 115 TRP A N 1
ATOM 921 C CA . TRP A 1 115 ? -4.436 0.678 -1.926 1.00 90.81 115 TRP A CA 1
ATOM 922 C C . TRP A 1 115 ? -5.768 1.388 -1.721 1.00 90.81 115 TRP A C 1
ATOM 924 O O . TRP A 1 115 ? -6.275 1.388 -0.596 1.00 90.81 115 TRP A O 1
ATOM 934 N N . ILE A 1 116 ? -6.395 1.916 -2.779 1.00 91.25 116 ILE A N 1
ATOM 935 C CA . ILE A 1 116 ? -7.756 2.470 -2.697 1.00 91.25 116 ILE A CA 1
ATOM 936 C C . ILE A 1 116 ? -8.732 1.417 -2.161 1.00 91.25 116 ILE A C 1
ATOM 938 O O . ILE A 1 116 ? -9.523 1.708 -1.260 1.00 91.25 116 ILE A O 1
ATOM 942 N N . VAL A 1 117 ? -8.672 0.184 -2.678 1.00 90.75 117 VAL A N 1
ATOM 943 C CA . VAL A 1 117 ? -9.534 -0.910 -2.209 1.00 90.75 117 VAL A CA 1
ATOM 944 C C . VAL A 1 117 ? -9.245 -1.230 -0.745 1.00 90.75 117 VAL A C 1
ATOM 946 O O . VAL A 1 117 ? -10.184 -1.355 0.040 1.00 90.75 117 VAL A O 1
ATOM 949 N N . SER A 1 118 ? -7.974 -1.286 -0.342 1.00 89.44 118 SER A N 1
ATOM 950 C CA . SER A 1 118 ? -7.589 -1.540 1.053 1.00 89.44 118 SER A CA 1
ATOM 951 C C . SER A 1 118 ? -8.140 -0.477 2.011 1.00 89.44 118 SER A C 1
ATOM 953 O O . SER A 1 118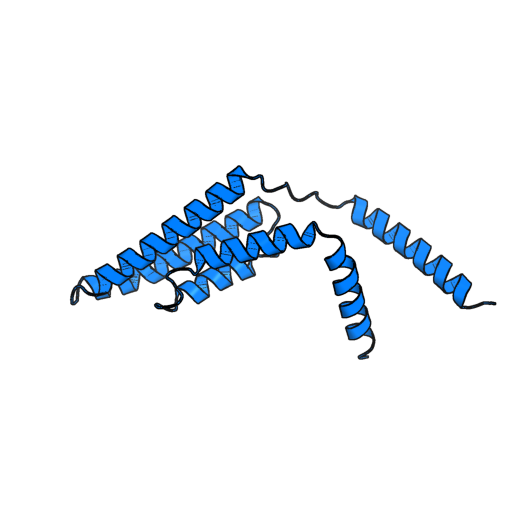 ? -8.695 -0.819 3.058 1.00 89.44 118 SER A O 1
ATOM 955 N N . VAL A 1 119 ? -8.077 0.805 1.637 1.00 90.69 119 VAL A N 1
ATOM 956 C CA . VAL A 1 119 ? -8.652 1.907 2.426 1.00 90.69 119 VAL A CA 1
ATOM 957 C C . VAL A 1 119 ? -10.180 1.852 2.450 1.00 90.69 119 VAL A C 1
ATOM 959 O O . VAL A 1 119 ? -10.773 2.072 3.505 1.00 90.69 119 VAL A O 1
ATOM 962 N N . MET A 1 120 ? -10.842 1.511 1.340 1.00 90.44 120 MET A N 1
ATOM 963 C CA . MET A 1 120 ? -12.302 1.342 1.315 1.00 90.44 120 MET A CA 1
ATOM 964 C C . MET A 1 120 ? -12.773 0.183 2.197 1.00 90.44 120 MET A C 1
ATOM 966 O O . MET A 1 120 ? -13.757 0.326 2.926 1.00 90.44 120 MET A O 1
ATOM 970 N N . VAL A 1 121 ? -12.067 -0.951 2.173 1.00 89.12 121 VAL A N 1
ATOM 971 C CA . VAL A 1 121 ? -12.356 -2.085 3.059 1.00 89.12 121 VAL A CA 1
ATOM 972 C C . VAL A 1 121 ? -12.143 -1.672 4.513 1.00 89.12 121 VAL A C 1
ATOM 974 O O . VAL A 1 121 ? -13.013 -1.919 5.346 1.00 89.12 121 VAL A O 1
ATOM 977 N N . PHE A 1 122 ? -11.047 -0.974 4.819 1.00 90.12 122 PHE A N 1
ATOM 978 C CA . PHE A 1 122 ? -10.790 -0.457 6.162 1.00 90.12 122 PHE A CA 1
ATOM 979 C C . PHE A 1 122 ? -11.892 0.503 6.639 1.00 90.12 122 PHE A C 1
ATOM 981 O O . PHE A 1 122 ? -12.401 0.348 7.749 1.00 90.12 122 PHE A O 1
ATOM 988 N N . TYR A 1 123 ? -12.336 1.429 5.785 1.00 88.38 123 TYR A N 1
ATOM 989 C CA . TYR A 1 123 ? -13.472 2.311 6.065 1.00 88.38 123 TYR A CA 1
ATOM 990 C C . TYR A 1 123 ? -14.748 1.522 6.378 1.00 88.38 123 TYR A C 1
ATOM 992 O O . TYR A 1 123 ? -15.426 1.803 7.368 1.00 88.38 123 TYR A O 1
ATOM 1000 N N . GLY A 1 124 ? -15.062 0.511 5.564 1.00 85.38 124 GLY A N 1
ATOM 1001 C CA . GLY A 1 124 ? -16.212 -0.364 5.774 1.00 85.38 124 GLY A CA 1
ATOM 1002 C C . GLY A 1 124 ? -16.147 -1.110 7.106 1.00 85.38 124 GLY A C 1
ATOM 1003 O O . GLY A 1 124 ? -17.140 -1.138 7.829 1.00 85.38 124 GLY A O 1
ATOM 1004 N N . LEU A 1 125 ? -14.980 -1.649 7.463 1.00 85.31 125 LEU A N 1
ATOM 1005 C CA . LEU A 1 125 ? -14.765 -2.393 8.707 1.00 85.31 125 LEU A CA 1
ATOM 1006 C C . LEU A 1 125 ? -14.887 -1.496 9.943 1.00 85.31 125 LEU A C 1
ATOM 1008 O O . LEU A 1 125 ? -15.672 -1.804 10.837 1.00 85.31 125 LEU A O 1
ATOM 1012 N N . VAL A 1 126 ? -14.215 -0.341 9.953 1.00 83.69 126 VAL A N 1
ATOM 1013 C CA . VAL A 1 126 ? -14.303 0.627 11.062 1.00 83.69 126 VAL A CA 1
ATOM 1014 C C . VAL A 1 126 ? -15.727 1.167 11.217 1.00 83.69 126 VAL A C 1
ATOM 1016 O O . VAL A 1 126 ? -16.181 1.453 12.325 1.00 83.69 126 VAL A O 1
ATOM 1019 N N . LYS A 1 127 ? -16.469 1.312 10.115 1.00 79.88 127 LYS A N 1
ATOM 1020 C CA . LYS A 1 127 ? -17.876 1.721 10.159 1.00 79.88 127 LYS A CA 1
ATOM 1021 C C . LYS A 1 127 ? -18.793 0.588 10.625 1.00 79.88 127 LYS A C 1
ATOM 1023 O O . LYS A 1 127 ? -19.738 0.867 11.353 1.00 79.88 127 LYS A O 1
ATOM 1028 N N . ALA A 1 128 ? -18.515 -0.659 10.249 1.00 75.12 128 ALA A N 1
ATOM 1029 C CA . ALA A 1 128 ? -19.272 -1.834 10.676 1.00 75.12 128 ALA A CA 1
ATOM 1030 C C . ALA A 1 128 ? -19.130 -2.104 12.179 1.00 75.12 128 ALA A C 1
ATOM 1032 O O . ALA A 1 128 ? -20.114 -2.460 12.817 1.00 75.12 128 ALA A O 1
ATOM 1033 N N . GLU A 1 129 ? -17.959 -1.855 12.768 1.00 64.25 129 GLU A N 1
ATOM 1034 C CA . GLU A 1 129 ? -17.773 -1.918 14.225 1.00 64.25 129 GLU A CA 1
ATOM 1035 C C . GLU A 1 129 ? -18.665 -0.936 14.992 1.00 64.25 129 GLU A C 1
ATOM 1037 O O . GLU A 1 129 ? -19.078 -1.219 16.113 1.00 64.25 129 GLU A O 1
ATOM 1042 N N . LYS A 1 130 ? -18.993 0.215 14.391 1.00 60.84 130 LYS A N 1
ATOM 1043 C CA . LYS A 1 130 ? -19.906 1.201 14.989 1.00 60.84 130 LYS A CA 1
ATOM 1044 C C . LYS A 1 130 ? -21.378 0.782 14.897 1.00 60.84 130 LYS A C 1
ATOM 1046 O O . LYS A 1 130 ? -22.222 1.425 15.517 1.00 60.84 130 LYS A O 1
ATOM 1051 N N . ILE A 1 131 ? -21.711 -0.260 14.128 1.00 52.94 131 ILE A N 1
ATOM 1052 C CA . ILE A 1 131 ? -23.081 -0.760 13.978 1.00 52.94 131 ILE A CA 1
ATOM 1053 C C . ILE A 1 131 ? -23.274 -1.949 14.940 1.00 52.94 131 ILE A C 1
ATOM 1055 O O . ILE A 1 131 ? -22.580 -2.958 14.813 1.00 52.94 131 ILE A O 1
ATOM 1059 N N . PRO A 1 132 ? -24.257 -1.906 15.863 1.00 47.25 132 PRO A N 1
ATOM 1060 C CA . PRO A 1 132 ? -24.465 -2.948 16.878 1.00 47.25 132 PRO A CA 1
ATOM 1061 C C . PRO A 1 132 ? -24.791 -4.353 16.323 1.00 47.25 132 PRO A C 1
ATOM 1063 O O . PRO A 1 132 ? -24.760 -5.323 17.077 1.00 47.25 132 PRO A O 1
ATOM 1066 N N . LEU A 1 133 ? -25.044 -4.501 15.014 1.00 48.25 133 LEU A N 1
ATOM 1067 C CA . LEU A 1 133 ? -25.295 -5.797 14.366 1.00 48.25 133 LEU A CA 1
ATOM 1068 C C . LEU A 1 133 ? -24.092 -6.757 14.398 1.00 48.25 133 LEU A C 1
ATOM 1070 O O . LEU A 1 133 ? -24.289 -7.973 14.373 1.00 48.25 133 LEU A O 1
ATOM 1074 N N . ALA A 1 134 ? -22.854 -6.253 14.458 1.00 51.12 134 ALA A N 1
ATOM 1075 C CA . ALA A 1 134 ? -21.672 -7.116 14.482 1.00 51.12 134 ALA A CA 1
ATOM 1076 C C . ALA A 1 134 ? -21.562 -7.902 15.801 1.00 51.12 134 ALA A C 1
ATOM 1078 O O . ALA A 1 134 ? -21.168 -9.065 15.792 1.00 51.12 134 ALA A O 1
ATOM 1079 N N . GLY A 1 135 ? -21.994 -7.321 16.926 1.00 48.38 135 GLY A N 1
ATOM 1080 C CA . GLY A 1 135 ? -21.988 -8.003 18.223 1.00 48.38 135 GLY A CA 1
ATOM 1081 C C . GLY A 1 135 ? -22.958 -9.187 18.289 1.00 48.38 135 GLY A C 1
ATOM 1082 O O . GLY A 1 135 ? -22.673 -10.187 18.947 1.00 48.38 135 GLY A O 1
ATOM 1083 N N . GLU A 1 136 ? -24.081 -9.105 17.573 1.00 49.12 136 GLU A N 1
ATOM 1084 C CA . GLU A 1 136 ? -25.085 -10.171 17.513 1.00 49.12 136 GLU A CA 1
ATOM 1085 C C . GLU A 1 136 ? -24.682 -11.270 16.522 1.00 49.12 136 GLU A C 1
ATOM 1087 O O . GLU A 1 136 ? -24.694 -12.449 16.875 1.00 49.12 136 GLU A O 1
ATOM 1092 N N . ALA A 1 137 ? -24.219 -10.904 15.321 1.00 55.34 137 ALA A N 1
ATOM 1093 C CA . ALA A 1 137 ? -23.775 -11.867 14.313 1.00 55.34 137 ALA A CA 1
ATOM 1094 C C . ALA A 1 137 ? -22.519 -12.642 14.750 1.00 55.34 137 ALA A C 1
ATOM 1096 O O . ALA A 1 137 ? -22.437 -13.853 14.541 1.00 55.34 137 ALA A O 1
ATOM 1097 N N . ILE A 1 138 ? -21.572 -11.980 15.426 1.00 53.31 138 ILE A N 1
ATOM 1098 C CA . ILE A 1 138 ? -20.373 -12.628 15.977 1.00 53.31 138 ILE A CA 1
ATOM 1099 C C . ILE A 1 138 ? -20.743 -13.535 17.157 1.00 53.31 138 ILE A C 1
ATOM 1101 O O . ILE A 1 138 ? -20.203 -14.634 17.259 1.00 53.31 138 ILE A O 1
ATOM 1105 N N . LYS A 1 139 ? -21.708 -13.157 18.011 1.00 54.16 139 LYS A N 1
ATOM 1106 C CA . LYS A 1 139 ? -22.220 -14.048 19.072 1.00 54.16 139 LYS A CA 1
ATOM 1107 C C . LYS A 1 139 ? -22.934 -15.275 18.513 1.00 54.16 139 LYS A C 1
ATOM 1109 O O . LYS A 1 139 ? -22.743 -16.365 19.047 1.00 54.16 139 LYS A O 1
ATOM 1114 N N . VAL A 1 140 ? -23.715 -15.123 17.443 1.00 59.34 140 VAL A N 1
ATOM 1115 C CA . VAL A 1 140 ? -24.389 -16.243 16.767 1.00 59.34 140 VAL A CA 1
ATOM 1116 C C . VAL A 1 140 ? -23.368 -17.157 16.089 1.00 59.34 140 VAL A C 1
ATOM 1118 O O . VAL A 1 140 ? -23.461 -18.374 16.236 1.00 59.34 140 VAL A O 1
ATOM 1121 N N . ALA A 1 141 ? -22.346 -16.602 15.434 1.00 57.00 141 ALA A N 1
ATOM 1122 C CA . ALA A 1 141 ? -21.251 -17.379 14.854 1.00 57.00 141 ALA A CA 1
ATOM 1123 C C . ALA A 1 141 ? -20.415 -18.099 15.931 1.00 57.00 141 ALA A C 1
AT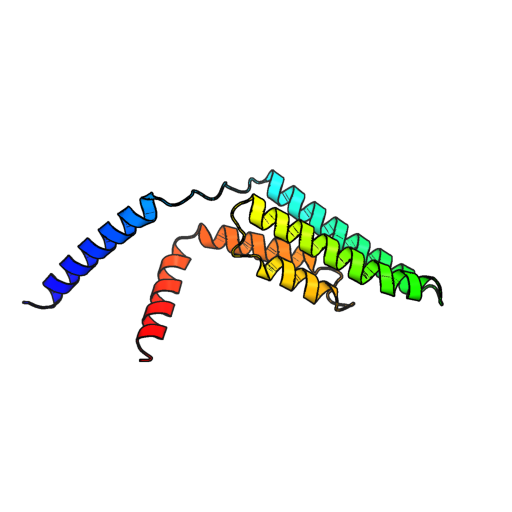OM 1125 O O . ALA A 1 141 ? -20.098 -19.276 15.777 1.00 57.00 141 ALA A O 1
ATOM 1126 N N . ALA A 1 142 ? -20.130 -17.443 17.060 1.00 55.16 142 ALA A N 1
ATOM 1127 C CA . ALA A 1 142 ? -19.423 -18.041 18.193 1.00 55.16 142 ALA A CA 1
ATOM 1128 C C . ALA A 1 142 ? -20.250 -19.135 18.896 1.00 55.16 142 ALA A C 1
ATOM 1130 O O . ALA A 1 142 ? -19.700 -20.160 19.293 1.00 55.16 142 ALA A O 1
ATOM 1131 N N . GLN A 1 143 ? -21.574 -18.966 19.014 1.00 57.28 143 GLN A N 1
ATOM 1132 C CA . GLN A 1 143 ? -22.482 -20.005 19.517 1.00 57.28 143 GLN A CA 1
ATOM 1133 C C . GLN A 1 143 ? -22.673 -21.165 18.535 1.00 57.28 143 GLN A C 1
ATOM 1135 O O . GLN A 1 143 ? -22.883 -22.297 18.965 1.00 57.28 143 GLN A O 1
ATOM 1140 N N . ALA A 1 144 ? -22.619 -20.909 17.229 1.00 58.97 144 ALA A N 1
ATOM 1141 C CA . ALA A 1 144 ? -22.652 -21.960 16.219 1.00 58.97 144 ALA A CA 1
ATOM 1142 C C . ALA A 1 144 ? -21.348 -22.771 16.233 1.00 58.97 144 ALA A C 1
ATOM 1144 O O . ALA A 1 144 ? -21.396 -23.996 16.204 1.00 58.97 144 ALA A O 1
ATOM 1145 N N . ALA A 1 145 ? -20.197 -22.107 16.373 1.00 50.81 145 ALA A N 1
ATOM 1146 C CA . ALA A 1 145 ? -18.895 -22.761 16.481 1.00 50.81 145 ALA A CA 1
ATOM 1147 C C . ALA A 1 145 ? -18.737 -23.562 17.786 1.00 50.81 145 ALA A C 1
ATOM 1149 O O . ALA A 1 145 ? -18.163 -24.648 17.773 1.00 50.81 145 ALA A O 1
ATOM 1150 N N . SER A 1 146 ? -19.287 -23.084 18.908 1.00 50.50 146 SER A N 1
ATOM 1151 C CA . SER A 1 146 ? -19.223 -23.805 20.189 1.00 50.50 146 SER A CA 1
ATOM 1152 C C . SER A 1 146 ? -20.142 -25.027 20.270 1.00 50.50 146 SER A C 1
ATOM 1154 O O . SER A 1 146 ? -19.948 -25.865 21.146 1.00 50.50 146 SER A O 1
ATOM 1156 N N . LYS A 1 147 ? -21.108 -25.159 19.351 1.00 52.31 147 LYS A N 1
ATOM 1157 C CA . LYS A 1 147 ? -21.971 -26.344 19.202 1.00 52.31 147 LYS A CA 1
ATOM 1158 C C . LYS A 1 147 ? -21.371 -27.449 18.329 1.00 52.31 147 LYS A C 1
ATOM 1160 O O . LYS A 1 147 ? -21.972 -28.512 18.226 1.00 52.31 147 LYS A O 1
ATOM 1165 N N . ILE A 1 148 ? -20.214 -27.217 17.705 1.00 51.28 148 ILE A N 1
ATOM 1166 C CA . ILE A 1 148 ? -19.489 -28.221 16.902 1.00 51.28 148 ILE A CA 1
ATOM 1167 C C . ILE A 1 148 ? -18.494 -29.008 17.788 1.00 51.28 148 ILE A C 1
ATOM 1169 O O . ILE A 1 148 ? -17.578 -29.660 17.296 1.00 51.28 148 ILE A O 1
ATOM 1173 N N . LYS A 1 149 ? -18.675 -28.980 19.113 1.00 40.72 149 LYS A N 1
ATOM 1174 C CA . LYS A 1 149 ? -17.902 -29.789 20.056 1.00 40.72 149 LYS A CA 1
ATOM 1175 C C . LYS A 1 149 ? -18.804 -30.690 20.882 1.00 40.72 149 LYS A C 1
ATOM 1177 O O . LYS A 1 149 ? -19.837 -30.182 21.370 1.00 40.72 149 LYS A O 1
#

Secondary structure (DSSP, 8-state):
--SHHHHHHHHHHHHHHHHHHGGG---PPP--HHHHHHHHHHHHHHHHHHHHHHHHTTSTTHHHHHHHHHHHHHHHHHHHHHHHHHHHTT-GGGHHHHHHHHHHHTSTTTTTSHHHHHHHHHHHHHHHHTSTHHHHHHHHHHHHHHT--

Sequence (149 aa):
MAFTEKLKINLNERSQEISSETKDGDEKPPIDGMDWLLLFMAAGYIDILFIILTIIAFIPFIGFVAYSVLDPVLNLTTTFIFWFYLISKGRGEYWWLAFGGGLAGLVPVVNWFSWIVSVMVFYGLVKAEKIPLAGEAIKVAAQAASKIK

Foldseek 3Di:
DPDVVVVVVVVVVVVVVVVVVCVPPPPQDDCDPVNLVVQLVVLLVLLVVLVVLVVLCPPPPVSVVCSVPVQLVSLVVQLVVVCVVCVVRVNNVLNVLSVQLSVLSVPSVSVNCSSNVSSVVVVVVVVVVVPCVVVVVVVVVVVVVVVVD

Radius of gyration: 22.22 Å; chains: 1; bounding box: 55×44×62 Å